Protein AF-A0A1F9H9X6-F1 (afdb_monomer)

Solvent-accessible surface area (backbone atoms only — not comparable to full-atom values): 8926 Å² total; per-residue (Å²): 98,31,48,27,51,44,72,83,64,96,48,70,69,69,56,62,50,85,82,72,64,73,87,59,52,49,70,49,76,45,74,60,77,51,67,69,60,32,52,53,49,27,55,42,52,50,51,57,61,53,69,75,56,80,91,76,89,78,46,77,46,74,37,62,56,67,62,60,66,56,46,62,76,42,37,70,61,38,61,76,50,72,35,42,34,90,86,77,74,39,71,41,96,55,41,71,60,52,53,53,43,50,55,51,40,70,76,61,62,52,46,78,43,78,42,84,67,89,65,58,83,93,74,49,50,57,70,52,51,50,51,54,51,47,50,54,51,30,53,53,52,39,52,56,68,71,75,104

Nearest PDB structures (foldseek):
  1rbs-assembly1_A  TM=8.000E-01  e=2.283E-05  Escherichia coli
  2z1h-assembly1_A  TM=8.437E-01  e=6.843E-05  Escherichia coli
  3h08-assembly2_B  TM=6.684E-01  e=8.122E-06  Chlorobaculum tepidum
  1jl1-assembly1_A  TM=6.706E-01  e=1.763E-05  Escherichia coli
  3aa5-assembly1_X  TM=6.750E-01  e=2.283E-05  Escherichia coli K-12

Foldseek 3Di:
DAKAKDADDPDVVLLQPDDHDPVRIDMDDDPDDDPLVRQLVHQLVVLVVVLPDPDDPAAAAEGQDPCVVVLVVCVVVCVVLVCADPPPRHHDPCSVSSVSVVVSCVSHVHHYHHDHADDDPVPDDSSNSVVVVRVVVSVVVVVVVVVD

pLDDT: mean 88.78, std 7.93, range [51.22, 97.62]

Structure (mmCIF, N/CA/C/O backbone):
data_AF-A0A1F9H9X6-F1
#
_entry.id   AF-A0A1F9H9X6-F1
#
loop_
_atom_site.group_PDB
_atom_site.id
_atom_site.type_symbol
_atom_site.label_atom_id
_atom_site.label_alt_id
_atom_site.label_comp_id
_atom_site.label_asym_id
_atom_site.label_entity_id
_atom_site.label_seq_id
_atom_site.pdbx_PDB_ins_code
_atom_site.Cartn_x
_atom_site.Cartn_y
_atom_site.Cartn_z
_atom_site.occupancy
_atom_site.B_iso_or_equiv
_atom_site.auth_seq_id
_atom_site.auth_comp_id
_atom_site.auth_asym_id
_atom_site.auth_atom_id
_atom_site.pdbx_PDB_model_num
ATOM 1 N N . MET A 1 1 ? 7.022 -18.461 2.388 1.00 85.38 1 MET A N 1
ATOM 2 C CA . MET A 1 1 ? 5.723 -17.826 2.624 1.00 85.38 1 MET A CA 1
ATOM 3 C C . MET A 1 1 ? 5.956 -16.524 3.358 1.00 85.38 1 MET A C 1
ATOM 5 O O . MET A 1 1 ? 6.626 -16.540 4.387 1.00 85.38 1 MET A O 1
ATOM 9 N N . GLY A 1 2 ? 5.466 -15.425 2.809 1.00 88.00 2 GLY A N 1
ATOM 10 C CA . GLY A 1 2 ? 5.323 -14.153 3.494 1.00 88.00 2 GLY A CA 1
ATOM 11 C C . GLY A 1 2 ? 3.882 -13.955 3.950 1.00 88.00 2 GLY A C 1
ATOM 12 O O . GLY A 1 2 ? 2.971 -14.677 3.529 1.00 88.00 2 GLY A O 1
ATOM 13 N N . VAL A 1 3 ? 3.699 -12.994 4.852 1.00 91.12 3 VAL A N 1
ATOM 14 C CA . VAL A 1 3 ? 2.394 -12.584 5.365 1.00 91.12 3 VAL A CA 1
ATOM 15 C C . VAL A 1 3 ? 2.336 -11.066 5.342 1.00 91.12 3 VAL A C 1
ATOM 17 O O . VAL A 1 3 ? 3.288 -10.416 5.767 1.00 91.12 3 VAL A O 1
ATOM 20 N N . SER A 1 4 ? 1.213 -10.531 4.880 1.00 92.12 4 SER A N 1
ATOM 21 C CA . SER A 1 4 ? 0.897 -9.103 4.937 1.00 92.12 4 SER A CA 1
ATOM 22 C C . SER A 1 4 ? -0.481 -8.920 5.547 1.00 92.12 4 SER A C 1
ATOM 24 O O . SER A 1 4 ? -1.289 -9.853 5.562 1.00 92.12 4 SER A O 1
ATOM 26 N N . GLY A 1 5 ? -0.757 -7.723 6.049 1.00 92.31 5 GLY A N 1
ATOM 27 C CA . GLY A 1 5 ? -2.067 -7.386 6.575 1.00 92.31 5 GLY A CA 1
ATOM 28 C C . GLY A 1 5 ? -2.395 -5.916 6.395 1.00 92.31 5 GLY A C 1
ATOM 29 O O . GLY A 1 5 ? -1.498 -5.086 6.270 1.00 92.31 5 GLY A O 1
ATOM 30 N N . PHE A 1 6 ? -3.687 -5.624 6.358 1.00 94.44 6 PHE A N 1
ATOM 31 C CA . PHE A 1 6 ? -4.231 -4.281 6.218 1.00 94.44 6 PHE A CA 1
ATOM 32 C C . PHE A 1 6 ? -5.577 -4.185 6.945 1.00 94.44 6 PHE A C 1
ATOM 34 O O . PHE A 1 6 ? -6.155 -5.195 7.354 1.00 94.44 6 PHE A O 1
ATOM 41 N N . ILE A 1 7 ? -6.062 -2.958 7.110 1.00 93.50 7 ILE A N 1
ATOM 42 C CA . ILE A 1 7 ? -7.391 -2.641 7.641 1.00 93.50 7 ILE A CA 1
ATOM 43 C C . ILE A 1 7 ? -8.013 -1.603 6.711 1.00 93.50 7 ILE A C 1
ATOM 45 O O . ILE A 1 7 ? -7.295 -0.772 6.154 1.00 93.50 7 ILE A O 1
ATOM 49 N N . ILE A 1 8 ? -9.334 -1.652 6.557 1.00 92.31 8 ILE A N 1
ATOM 50 C CA . ILE A 1 8 ? -10.111 -0.621 5.870 1.00 92.31 8 ILE A CA 1
ATOM 51 C C . ILE A 1 8 ? -10.996 0.065 6.903 1.00 92.31 8 ILE A C 1
ATOM 53 O O . ILE A 1 8 ? -11.728 -0.608 7.626 1.00 92.31 8 ILE A O 1
ATOM 57 N N . PHE A 1 9 ? -10.933 1.392 6.928 1.00 91.06 9 PHE A N 1
ATOM 58 C CA . PHE A 1 9 ? -11.864 2.248 7.656 1.00 91.06 9 PHE A CA 1
ATOM 59 C C . PHE A 1 9 ? -12.731 2.986 6.643 1.00 91.06 9 PHE A C 1
ATOM 61 O O . PHE A 1 9 ? -12.239 3.390 5.587 1.00 91.06 9 PHE A O 1
ATOM 68 N N . LYS A 1 10 ? -14.017 3.151 6.946 1.00 88.44 10 LYS A N 1
ATOM 69 C CA . LYS A 1 10 ? -14.960 3.878 6.084 1.00 88.44 10 LYS A CA 1
ATOM 70 C C . LYS A 1 10 ? -14.874 5.389 6.259 1.00 88.44 10 LYS A C 1
ATOM 72 O O . LYS A 1 10 ? -15.277 6.124 5.363 1.00 88.44 10 LYS A O 1
ATOM 77 N N . ASN A 1 11 ? -14.400 5.843 7.413 1.00 85.44 11 ASN A N 1
ATOM 78 C CA . ASN A 1 11 ? -14.258 7.248 7.767 1.00 85.44 11 ASN A CA 1
ATOM 79 C C . ASN A 1 11 ? -13.157 7.420 8.826 1.00 85.44 11 ASN A C 1
ATOM 81 O O . ASN A 1 11 ? -12.633 6.438 9.361 1.00 85.44 11 ASN A O 1
ATOM 85 N N . ASP A 1 12 ? -12.815 8.673 9.118 1.00 81.56 12 ASP A N 1
ATOM 86 C CA . ASP A 1 12 ? -11.759 9.010 10.075 1.00 81.56 12 ASP A CA 1
ATOM 87 C C . ASP A 1 12 ? -12.144 8.637 11.522 1.00 81.56 12 ASP A C 1
ATOM 89 O O . ASP A 1 12 ? -11.287 8.249 12.313 1.00 81.56 12 ASP A O 1
ATOM 93 N N . GLU A 1 13 ? -13.436 8.632 11.864 1.00 82.94 13 GLU A N 1
ATOM 94 C CA . GLU A 1 13 ? -13.909 8.240 13.201 1.00 82.94 13 GLU A CA 1
ATOM 95 C C . GLU A 1 13 ? -13.613 6.762 13.506 1.00 82.94 13 GLU A C 1
ATOM 97 O O . GLU A 1 13 ? -13.139 6.426 14.593 1.00 82.94 13 GLU A O 1
ATOM 102 N N . GLU A 1 14 ? -13.820 5.870 12.527 1.00 82.31 14 GLU A N 1
ATOM 103 C CA . GLU A 1 14 ? -13.470 4.446 12.626 1.00 82.31 14 GLU A CA 1
ATOM 104 C C . GLU A 1 14 ? -11.955 4.224 12.782 1.00 82.31 14 GLU A C 1
ATOM 106 O O . GLU A 1 14 ? -11.523 3.181 13.278 1.00 82.31 14 GLU A O 1
ATOM 111 N N . HIS A 1 15 ? -11.140 5.195 12.372 1.00 75.69 15 HIS A N 1
ATOM 112 C CA . HIS A 1 15 ? -9.691 5.143 12.495 1.00 75.69 15 HIS A CA 1
ATOM 113 C C . HIS A 1 15 ? -9.184 5.622 13.871 1.00 75.69 15 HIS A C 1
ATOM 115 O O . HIS A 1 15 ? -8.162 5.127 14.361 1.00 75.69 15 HIS A O 1
ATOM 121 N N . GLU A 1 16 ? -9.889 6.565 14.501 1.00 78.69 16 GLU A N 1
ATOM 122 C CA . GLU A 1 16 ? -9.513 7.201 15.775 1.00 78.69 16 GLU A CA 1
ATOM 123 C C . GLU A 1 16 ? -10.007 6.447 17.022 1.00 78.69 16 GLU A C 1
ATOM 125 O O . GLU A 1 16 ? -9.633 6.766 18.157 1.00 78.69 16 GLU A O 1
ATOM 130 N N . VAL A 1 17 ? -10.790 5.381 16.840 1.00 69.06 17 VAL A N 1
ATOM 131 C CA . VAL A 1 17 ? -11.224 4.501 17.931 1.00 69.06 17 VAL A CA 1
ATOM 132 C C . VAL A 1 17 ? -10.082 3.617 18.438 1.00 69.06 17 VAL A C 1
ATOM 134 O O . VAL A 1 17 ? -9.880 2.490 17.999 1.00 69.06 17 VAL A O 1
ATOM 137 N N . GLY A 1 18 ? -9.366 4.121 19.446 1.00 69.69 18 GLY A N 1
ATOM 138 C CA . GLY A 1 18 ? -8.601 3.345 20.429 1.00 69.69 18 GLY A CA 1
ATOM 139 C C . GLY A 1 18 ? -7.944 2.051 19.922 1.00 69.69 18 GLY A C 1
ATOM 140 O O . GLY A 1 18 ? -6.948 2.088 19.205 1.00 69.69 18 GLY A O 1
ATOM 141 N N . VAL A 1 19 ? -8.437 0.897 20.390 1.00 70.19 19 VAL A N 1
ATOM 142 C CA . VAL A 1 19 ? -7.945 -0.428 19.978 1.00 70.19 19 VAL A CA 1
ATOM 143 C C . VAL A 1 19 ? -8.909 -1.027 18.964 1.00 70.19 19 VAL A C 1
ATOM 145 O O . VAL A 1 19 ? -10.040 -1.366 19.303 1.00 70.19 19 VAL A O 1
ATOM 148 N N . ILE A 1 20 ? -8.429 -1.236 17.742 1.00 80.50 20 ILE A N 1
ATOM 149 C CA . ILE A 1 20 ? -9.238 -1.823 16.674 1.00 80.50 20 ILE A CA 1
ATOM 150 C C . ILE A 1 20 ? -9.429 -3.332 16.908 1.00 80.50 20 ILE A C 1
ATOM 152 O O . ILE A 1 20 ? -8.453 -4.044 17.198 1.00 80.50 20 ILE A O 1
ATOM 156 N N . PRO A 1 21 ? -10.652 -3.864 16.730 1.00 81.88 21 PRO A N 1
ATOM 157 C CA . PRO A 1 21 ? -10.902 -5.298 16.771 1.00 81.88 21 PRO A CA 1
ATOM 158 C C . PRO A 1 21 ? -10.039 -6.067 15.765 1.00 81.88 21 PRO A C 1
ATOM 160 O O . PRO A 1 21 ? -9.977 -5.734 14.583 1.00 81.88 21 PRO A O 1
ATOM 163 N N . SER A 1 22 ? -9.416 -7.162 16.207 1.00 82.50 22 SER A N 1
ATOM 164 C CA . SER A 1 22 ? -8.629 -8.035 15.321 1.00 82.50 22 SER A CA 1
ATOM 165 C C . SER A 1 22 ? -9.444 -8.651 14.177 1.00 82.50 22 SER A C 1
ATOM 167 O O . SER A 1 22 ? -8.852 -9.077 13.193 1.00 82.50 22 SER A O 1
ATOM 169 N N . SER A 1 23 ? -10.775 -8.687 14.287 1.00 84.25 23 SER A N 1
ATOM 170 C CA . SER A 1 23 ? -11.686 -9.147 13.232 1.00 84.25 23 SER A CA 1
ATOM 171 C C . SER A 1 23 ? -11.714 -8.238 12.001 1.00 84.25 23 SER A C 1
ATOM 173 O O . SER A 1 23 ? -12.094 -8.703 10.932 1.00 84.25 23 SER A O 1
ATOM 175 N N . LEU A 1 24 ? -11.301 -6.973 12.130 1.00 86.56 24 LEU A N 1
ATOM 176 C CA . LEU A 1 24 ? -11.201 -6.030 11.010 1.00 86.56 24 LEU A CA 1
ATOM 177 C C . LEU A 1 24 ? -9.855 -6.117 10.277 1.00 86.56 24 LEU A C 1
ATOM 179 O O . LEU A 1 24 ? -9.680 -5.491 9.234 1.00 86.56 24 LEU A O 1
ATOM 183 N N . ILE A 1 25 ? -8.893 -6.879 10.813 1.00 90.44 25 ILE A N 1
ATOM 184 C CA . ILE A 1 25 ? -7.578 -7.052 10.194 1.00 90.44 25 ILE A CA 1
ATOM 185 C C . ILE A 1 25 ? -7.659 -8.157 9.150 1.00 90.44 25 ILE A C 1
ATOM 187 O O . ILE A 1 25 ? -7.755 -9.345 9.465 1.00 90.44 25 ILE A O 1
ATOM 191 N N . CYS A 1 26 ? -7.543 -7.759 7.890 1.00 92.44 26 CYS A N 1
ATOM 192 C CA . CYS A 1 26 ? -7.377 -8.679 6.782 1.00 92.44 26 CYS A CA 1
ATOM 193 C C . CYS A 1 26 ? -5.908 -9.104 6.718 1.00 92.44 26 CYS A C 1
ATOM 195 O O . CYS A 1 26 ? -5.016 -8.260 6.662 1.00 92.44 26 CYS A O 1
ATOM 197 N N . THR A 1 27 ? -5.643 -10.412 6.713 1.00 92.38 27 THR A N 1
ATOM 198 C CA . THR A 1 27 ? -4.292 -10.956 6.500 1.00 92.38 27 THR A CA 1
ATOM 199 C C . THR A 1 27 ? -4.263 -11.830 5.261 1.00 92.38 27 THR A C 1
ATOM 201 O O . THR A 1 27 ? -5.234 -12.512 4.939 1.00 92.38 27 THR A O 1
ATOM 204 N N . MET A 1 28 ? -3.131 -11.820 4.567 1.00 91.50 28 MET A N 1
ATOM 205 C CA . MET A 1 28 ? -2.912 -12.633 3.380 1.00 91.50 28 MET A CA 1
ATOM 206 C C . MET A 1 28 ? -1.560 -13.333 3.445 1.00 91.50 28 MET A C 1
ATOM 208 O O . MET A 1 28 ? -0.591 -12.792 3.978 1.00 91.50 28 MET A O 1
ATOM 212 N N . LYS A 1 29 ? -1.501 -14.531 2.865 1.00 91.88 29 LYS A N 1
ATOM 213 C CA . LYS A 1 29 ? -0.291 -15.348 2.742 1.00 91.88 29 LYS A CA 1
ATOM 214 C C . LYS A 1 29 ? 0.099 -15.430 1.272 1.00 91.88 29 LYS A C 1
ATOM 216 O O . LYS A 1 29 ? -0.770 -15.531 0.413 1.00 91.88 29 LYS A O 1
ATOM 221 N N . PHE A 1 30 ? 1.392 -15.410 0.984 1.00 87.19 30 PHE A N 1
ATOM 222 C CA . PHE A 1 30 ? 1.912 -15.515 -0.382 1.00 87.19 30 PHE A CA 1
ATOM 223 C C . PHE A 1 30 ? 3.260 -16.247 -0.379 1.00 87.19 30 PHE A C 1
ATOM 225 O O . PHE A 1 30 ? 3.947 -16.267 0.646 1.00 87.19 30 PHE A O 1
ATOM 232 N N . PRO A 1 31 ? 3.653 -16.922 -1.470 1.00 83.81 31 PRO A N 1
ATOM 233 C CA . PRO A 1 31 ? 4.836 -17.784 -1.473 1.00 83.81 31 PRO A CA 1
ATOM 234 C C . PRO A 1 31 ? 6.150 -17.013 -1.269 1.00 83.81 31 PRO A C 1
ATOM 236 O O . PRO A 1 31 ? 7.074 -17.534 -0.628 1.00 83.81 31 PRO A O 1
ATOM 239 N N . GLU A 1 32 ? 6.225 -15.773 -1.755 1.00 80.25 32 GLU A N 1
ATOM 240 C CA . GLU A 1 32 ? 7.438 -14.958 -1.766 1.00 80.25 32 GLU A CA 1
ATOM 241 C C . GLU A 1 32 ? 7.936 -14.610 -0.353 1.00 80.25 32 GLU A C 1
ATOM 243 O O . GLU A 1 32 ? 7.161 -14.467 0.590 1.00 80.25 32 GLU A O 1
ATOM 24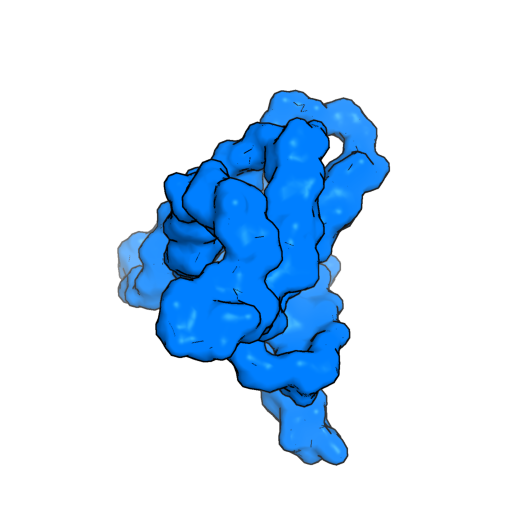8 N N . LYS A 1 33 ? 9.259 -14.489 -0.193 1.00 78.75 33 LYS A N 1
ATOM 249 C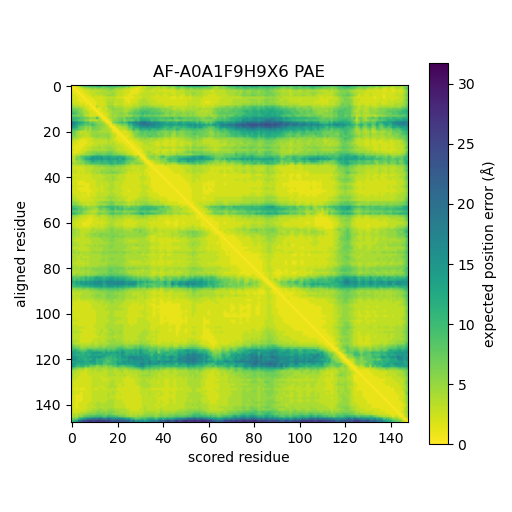 CA . LYS A 1 33 ? 9.917 -14.266 1.111 1.00 78.75 33 LYS A CA 1
ATOM 250 C C . LYS A 1 33 ? 10.522 -12.865 1.271 1.00 78.75 33 LYS A C 1
ATOM 252 O O . LYS A 1 33 ? 11.153 -12.596 2.286 1.00 78.75 33 LYS A O 1
ATOM 257 N N . THR A 1 34 ? 10.396 -11.989 0.273 1.00 81.31 34 THR A N 1
ATOM 258 C CA . THR A 1 34 ? 11.017 -10.657 0.310 1.00 81.31 34 THR A CA 1
ATOM 259 C C . THR A 1 34 ? 10.093 -9.638 0.977 1.00 81.31 34 THR A C 1
ATOM 261 O O . THR A 1 34 ? 8.916 -9.543 0.626 1.00 81.31 34 THR A O 1
ATOM 264 N N . ASN A 1 35 ? 10.637 -8.838 1.902 1.00 81.31 35 ASN A N 1
ATOM 265 C CA . ASN A 1 35 ? 9.868 -7.815 2.625 1.00 81.31 35 ASN A CA 1
ATOM 266 C C . ASN A 1 35 ? 9.210 -6.804 1.673 1.00 81.31 35 ASN A C 1
ATOM 268 O O . ASN A 1 35 ? 8.032 -6.511 1.812 1.00 81.31 35 ASN A O 1
ATOM 272 N N . ILE A 1 36 ? 9.916 -6.368 0.625 1.00 88.44 36 ILE A N 1
ATOM 273 C CA . ILE A 1 36 ? 9.372 -5.392 -0.334 1.00 88.44 36 ILE A CA 1
ATOM 274 C C . ILE A 1 36 ? 8.135 -5.936 -1.068 1.00 88.44 36 ILE A C 1
ATOM 276 O O . ILE A 1 36 ? 7.157 -5.217 -1.251 1.00 88.44 36 ILE A O 1
ATOM 280 N N . ARG A 1 37 ? 8.142 -7.209 -1.495 1.00 90.94 37 ARG A N 1
ATOM 281 C CA . ARG A 1 37 ? 6.961 -7.795 -2.151 1.00 90.94 37 ARG A CA 1
ATOM 282 C C . ARG A 1 37 ? 5.813 -7.966 -1.164 1.00 90.94 37 ARG A C 1
ATOM 284 O O . ARG A 1 37 ? 4.672 -7.755 -1.558 1.00 90.94 37 ARG A O 1
ATOM 291 N N . ALA A 1 38 ? 6.105 -8.301 0.094 1.00 88.12 38 ALA A N 1
ATOM 292 C CA . ALA A 1 38 ? 5.103 -8.341 1.155 1.00 88.12 38 ALA A CA 1
ATOM 293 C C . ALA A 1 38 ? 4.407 -6.984 1.318 1.00 88.12 38 ALA A C 1
ATOM 295 O O . ALA A 1 38 ? 3.179 -6.902 1.274 1.00 88.12 38 ALA A O 1
ATOM 296 N N . GLU A 1 39 ? 5.191 -5.918 1.432 1.00 88.38 39 GLU A N 1
ATOM 297 C CA . GLU A 1 39 ? 4.693 -4.552 1.585 1.00 88.38 39 GLU A CA 1
ATOM 298 C C . GLU A 1 39 ? 3.841 -4.124 0.377 1.00 88.38 39 GLU A C 1
ATOM 300 O O . GLU A 1 39 ? 2.698 -3.697 0.544 1.00 88.38 39 GLU A O 1
ATOM 305 N N . LEU A 1 40 ? 4.335 -4.345 -0.849 1.00 93.19 40 LEU A N 1
ATOM 306 C CA . LEU A 1 40 ? 3.594 -4.053 -2.083 1.00 93.19 40 LEU A CA 1
ATOM 307 C C . LEU A 1 40 ? 2.282 -4.838 -2.173 1.00 93.19 40 LEU A C 1
ATOM 309 O O . LEU A 1 40 ? 1.257 -4.273 -2.538 1.00 93.19 40 LEU A O 1
ATOM 313 N N . ARG A 1 41 ? 2.290 -6.132 -1.832 1.00 92.88 41 ARG A N 1
ATOM 314 C CA . ARG A 1 41 ? 1.083 -6.974 -1.829 1.00 92.88 41 ARG A CA 1
ATOM 315 C C . ARG A 1 41 ? 0.045 -6.475 -0.832 1.00 92.88 41 ARG A C 1
ATOM 317 O O . ARG A 1 41 ? -1.132 -6.473 -1.171 1.00 92.88 41 ARG A O 1
ATOM 324 N N . GLY A 1 42 ? 0.475 -6.044 0.355 1.00 92.75 42 GLY A N 1
ATOM 325 C CA . GLY A 1 42 ? -0.417 -5.477 1.367 1.00 92.75 42 GLY A CA 1
ATOM 326 C C . GLY A 1 42 ? -1.141 -4.234 0.849 1.00 92.75 42 GLY A C 1
ATOM 327 O O . GLY A 1 42 ? -2.367 -4.174 0.909 1.00 92.75 42 GLY A O 1
ATOM 328 N N . ALA A 1 43 ? -0.395 -3.294 0.262 1.00 94.81 43 ALA A N 1
ATOM 329 C CA . ALA A 1 43 ? -0.962 -2.090 -0.345 1.00 94.81 43 ALA A CA 1
ATOM 330 C C . ALA A 1 43 ? -1.887 -2.410 -1.533 1.00 94.81 43 ALA A C 1
ATOM 332 O O . ALA A 1 43 ? -2.998 -1.892 -1.610 1.00 94.81 43 ALA A O 1
ATOM 333 N N . ILE A 1 44 ? -1.453 -3.293 -2.438 1.00 95.88 44 ILE A N 1
ATOM 334 C CA . ILE A 1 44 ? -2.236 -3.709 -3.609 1.00 95.88 44 ILE A CA 1
ATOM 335 C C . ILE A 1 44 ? -3.552 -4.351 -3.176 1.00 95.88 44 ILE A C 1
ATOM 337 O O . ILE A 1 44 ? -4.596 -3.940 -3.664 1.00 95.88 44 ILE A O 1
ATOM 341 N N . LEU A 1 45 ? -3.533 -5.312 -2.246 1.00 95.25 45 LEU A N 1
ATOM 342 C CA . LEU A 1 45 ? -4.759 -5.993 -1.831 1.00 95.25 45 LEU A CA 1
ATOM 343 C C . LEU A 1 45 ? -5.724 -5.040 -1.114 1.00 95.25 45 LEU A C 1
ATOM 345 O O . LEU A 1 45 ? -6.935 -5.140 -1.314 1.00 95.25 45 LEU A O 1
ATOM 349 N N . ALA A 1 46 ? -5.206 -4.101 -0.316 1.00 95.38 46 ALA A N 1
ATOM 350 C CA . ALA A 1 46 ? -6.029 -3.061 0.290 1.00 95.38 46 ALA A CA 1
ATOM 351 C C . ALA A 1 46 ? -6.742 -2.228 -0.788 1.00 95.38 46 ALA A C 1
ATOM 353 O O . ALA A 1 46 ? -7.960 -2.073 -0.738 1.00 95.38 46 ALA A O 1
ATOM 354 N N . LEU A 1 47 ? -6.008 -1.771 -1.808 1.00 96.50 47 LEU A N 1
ATOM 355 C CA . LEU A 1 47 ? -6.571 -1.014 -2.928 1.00 96.50 47 LEU A CA 1
ATOM 356 C C . LEU A 1 47 ? -7.560 -1.843 -3.760 1.00 96.50 47 LEU A C 1
ATOM 358 O O . LEU A 1 47 ? -8.623 -1.338 -4.098 1.00 96.50 47 LEU A O 1
ATOM 362 N N . GLU A 1 48 ? -7.275 -3.116 -4.040 1.00 96.06 48 GLU A N 1
ATOM 363 C CA . GLU A 1 48 ? -8.210 -4.018 -4.733 1.00 96.06 48 GLU A CA 1
ATOM 364 C C . GLU A 1 48 ? -9.514 -4.204 -3.951 1.00 96.06 48 GLU A C 1
ATOM 366 O O . GLU A 1 48 ? -10.598 -4.216 -4.532 1.00 96.06 48 GLU A O 1
ATOM 371 N N . THR A 1 49 ? -9.418 -4.313 -2.625 1.00 94.56 49 THR A N 1
ATOM 372 C CA . THR A 1 49 ? -10.586 -4.457 -1.749 1.00 94.56 49 THR A CA 1
ATOM 373 C C . THR A 1 49 ? -11.417 -3.176 -1.724 1.00 94.56 49 THR A C 1
ATOM 375 O O . THR A 1 49 ? -12.643 -3.233 -1.713 1.00 94.56 49 THR A O 1
ATOM 378 N N . VAL A 1 50 ? -10.767 -2.012 -1.752 1.00 93.56 50 VAL A N 1
ATOM 379 C CA . VAL A 1 50 ? -11.447 -0.714 -1.833 1.00 93.56 50 VAL A CA 1
ATOM 380 C C . VAL A 1 50 ? -12.056 -0.495 -3.225 1.00 93.56 50 VAL A C 1
ATOM 382 O O . VAL A 1 50 ? -13.158 0.033 -3.319 1.00 93.56 50 VAL A O 1
ATOM 385 N N . ALA A 1 51 ? -11.417 -0.970 -4.298 1.00 93.62 51 ALA A N 1
ATOM 386 C CA . ALA A 1 51 ? -11.874 -0.786 -5.679 1.00 93.62 51 ALA A CA 1
ATOM 387 C C . ALA A 1 51 ? -13.253 -1.392 -5.985 1.00 93.62 51 ALA A C 1
ATOM 389 O O . ALA A 1 51 ? -13.913 -0.958 -6.928 1.00 93.62 51 ALA A O 1
ATOM 390 N N . VAL A 1 52 ? -13.690 -2.393 -5.213 1.00 93.38 52 VAL A N 1
ATOM 391 C CA . VAL A 1 52 ? -15.013 -3.022 -5.373 1.00 93.38 52 VAL A CA 1
ATOM 392 C C . VAL A 1 52 ? -16.111 -2.350 -4.542 1.00 93.38 52 VAL A C 1
ATOM 394 O O . VAL A 1 52 ? -17.289 -2.678 -4.701 1.00 93.38 52 VAL A O 1
ATOM 397 N N . LEU A 1 53 ? -15.755 -1.423 -3.648 1.00 90.50 53 LEU A N 1
ATOM 398 C CA . LEU A 1 53 ? -16.728 -0.680 -2.853 1.00 90.50 53 LEU A CA 1
ATOM 399 C C . LEU A 1 53 ? -17.362 0.432 -3.701 1.00 90.50 53 LEU A C 1
ATOM 401 O O . LEU A 1 53 ? -16.734 1.022 -4.577 1.00 90.50 53 LEU A O 1
ATOM 405 N N . LYS A 1 54 ? -18.634 0.731 -3.429 1.00 85.50 54 LYS A N 1
ATOM 406 C CA . LYS A 1 54 ? -19.377 1.810 -4.098 1.00 85.50 54 LYS A CA 1
ATOM 407 C C . LYS A 1 54 ? -19.377 3.074 -3.240 1.00 85.50 54 LYS A C 1
ATOM 409 O O . LYS A 1 54 ? -19.281 2.985 -2.020 1.00 85.50 54 LYS A O 1
ATOM 414 N N . ASN A 1 55 ? -19.574 4.228 -3.881 1.00 85.62 55 ASN A N 1
ATOM 415 C CA . ASN A 1 55 ? -19.739 5.538 -3.233 1.00 85.62 55 ASN A CA 1
ATOM 416 C C . ASN A 1 55 ? -18.529 6.002 -2.405 1.00 85.62 55 ASN A C 1
ATOM 418 O O . ASN A 1 55 ? -18.689 6.617 -1.353 1.00 85.62 55 ASN A O 1
ATOM 422 N N . ILE A 1 56 ? -17.316 5.719 -2.880 1.00 87.62 56 ILE A N 1
ATOM 423 C CA . ILE A 1 56 ? -16.096 6.241 -2.266 1.00 87.62 56 ILE A CA 1
ATOM 424 C C . ILE A 1 56 ? -15.814 7.634 -2.826 1.00 87.62 56 ILE A C 1
ATOM 426 O O . ILE A 1 56 ? -15.660 7.792 -4.035 1.00 87.62 56 ILE A O 1
ATOM 430 N N . SER A 1 57 ? -15.738 8.636 -1.952 1.00 88.31 57 SER A N 1
ATOM 431 C CA . SER A 1 57 ? -15.389 10.012 -2.329 1.00 88.31 57 SER A CA 1
ATOM 432 C C . SER A 1 57 ? -13.884 10.276 -2.288 1.00 88.31 57 SER A C 1
ATOM 434 O O . SER A 1 57 ? -13.372 11.038 -3.103 1.00 88.31 57 SER A O 1
ATOM 436 N N . LYS A 1 58 ? -13.174 9.659 -1.337 1.00 93.12 58 LYS A N 1
ATOM 437 C CA . LYS A 1 58 ? -11.740 9.847 -1.114 1.00 93.12 58 LYS A CA 1
ATOM 438 C C . LYS A 1 58 ? -11.115 8.575 -0.549 1.00 93.12 58 LYS A C 1
ATOM 440 O O . LYS A 1 58 ? -11.732 7.890 0.263 1.00 93.12 58 LYS A O 1
ATOM 445 N N . ILE A 1 59 ? -9.881 8.283 -0.958 1.00 95.38 59 ILE A N 1
ATOM 446 C CA . ILE A 1 59 ? -9.092 7.156 -0.450 1.00 95.38 59 ILE A CA 1
ATOM 447 C C . ILE A 1 59 ? -7.773 7.698 0.093 1.00 95.38 59 ILE A C 1
ATOM 449 O O . ILE A 1 59 ? -7.006 8.304 -0.650 1.00 95.38 59 ILE A O 1
ATOM 453 N N . ASN A 1 60 ? -7.495 7.428 1.368 1.00 94.50 60 ASN A N 1
ATOM 454 C CA . ASN A 1 60 ? -6.197 7.682 1.990 1.00 94.50 60 ASN A CA 1
ATOM 455 C C . ASN A 1 60 ? -5.499 6.336 2.219 1.00 94.50 60 ASN A C 1
ATOM 457 O O . ASN A 1 60 ? -5.986 5.502 2.986 1.00 94.50 60 ASN A O 1
ATOM 461 N N . LEU A 1 61 ? -4.363 6.106 1.561 1.00 94.94 61 LEU A N 1
ATOM 462 C CA . LEU A 1 61 ? -3.541 4.920 1.782 1.00 94.94 61 LEU A CA 1
ATOM 463 C C . LEU A 1 61 ? -2.411 5.255 2.754 1.00 94.94 61 LEU A C 1
ATOM 465 O O . LEU A 1 61 ? -1.398 5.845 2.377 1.00 94.94 61 LEU A O 1
ATOM 469 N N . TYR A 1 62 ? -2.569 4.820 4.000 1.00 93.31 62 TYR A N 1
ATOM 470 C CA . TYR A 1 62 ? -1.506 4.887 4.996 1.00 93.31 62 TYR A CA 1
ATOM 471 C C . TYR A 1 62 ? -0.558 3.701 4.836 1.00 93.31 62 TYR A C 1
ATOM 473 O O . TYR A 1 62 ? -0.992 2.551 4.764 1.00 93.31 62 TYR A O 1
ATOM 481 N N . THR A 1 63 ? 0.748 3.961 4.830 1.00 91.44 63 THR A N 1
ATOM 482 C CA . THR A 1 63 ? 1.764 2.901 4.782 1.00 91.44 63 THR A CA 1
ATOM 483 C C . THR A 1 63 ? 3.055 3.328 5.476 1.00 91.44 63 THR A C 1
ATOM 485 O O . THR A 1 63 ? 3.468 4.482 5.372 1.00 91.44 63 THR A O 1
ATOM 488 N N . ASP A 1 64 ? 3.709 2.402 6.174 1.00 87.88 64 ASP A N 1
ATOM 489 C CA . ASP A 1 64 ? 5.075 2.568 6.682 1.00 87.88 64 ASP A CA 1
ATOM 490 C C . ASP A 1 64 ? 6.148 2.139 5.666 1.00 87.88 64 ASP A C 1
ATOM 492 O O . ASP A 1 64 ? 7.342 2.376 5.864 1.00 87.88 64 ASP A O 1
ATOM 496 N N . CYS A 1 65 ? 5.720 1.579 4.531 1.00 87.81 65 CYS A N 1
ATOM 497 C CA . CYS A 1 65 ? 6.578 1.207 3.422 1.00 87.81 65 CYS A CA 1
ATOM 498 C C . CYS A 1 65 ? 7.025 2.447 2.640 1.00 87.81 65 CYS A C 1
ATOM 500 O O . CYS A 1 65 ? 6.265 3.038 1.871 1.00 87.81 65 CYS A O 1
ATOM 502 N N . GLU A 1 66 ? 8.302 2.801 2.767 1.00 87.38 66 GLU A N 1
ATOM 503 C CA . GLU A 1 66 ? 8.912 3.890 1.995 1.00 87.38 66 GLU A CA 1
ATOM 504 C C . GLU A 1 66 ? 8.978 3.580 0.484 1.00 87.38 66 GLU A C 1
ATOM 506 O O . GLU A 1 66 ? 9.102 4.481 -0.347 1.00 87.38 66 GLU A O 1
ATOM 511 N N . VAL A 1 67 ? 8.872 2.304 0.087 1.00 89.88 67 VAL A N 1
ATOM 512 C CA . VAL A 1 67 ? 8.922 1.913 -1.330 1.00 89.88 67 VAL A CA 1
ATOM 513 C C . VAL A 1 67 ? 7.738 2.488 -2.101 1.00 89.88 67 VAL A C 1
ATOM 515 O O . VAL A 1 67 ? 7.936 2.917 -3.232 1.00 89.88 67 VAL A O 1
ATOM 518 N N . ILE A 1 68 ? 6.538 2.543 -1.516 1.00 91.31 68 ILE A N 1
ATOM 519 C CA . ILE A 1 68 ? 5.323 3.026 -2.193 1.00 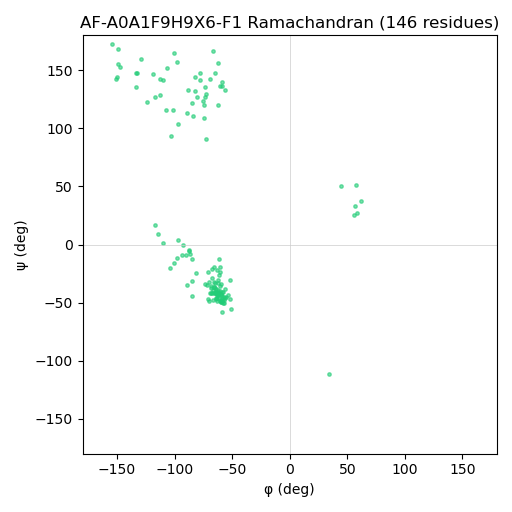91.31 68 ILE A CA 1
ATOM 520 C C . ILE A 1 68 ? 5.460 4.479 -2.686 1.00 91.31 68 ILE A C 1
ATOM 522 O O . ILE A 1 68 ? 5.359 4.692 -3.898 1.00 91.31 68 ILE A O 1
ATOM 526 N N . PRO A 1 69 ? 5.735 5.485 -1.827 1.00 91.88 69 PRO A N 1
ATOM 527 C CA . PRO A 1 69 ? 5.885 6.863 -2.293 1.00 91.88 69 PRO A CA 1
ATOM 528 C C . PRO A 1 69 ? 7.065 7.017 -3.267 1.00 91.88 69 PRO A C 1
ATOM 530 O O . PRO A 1 69 ? 6.939 7.689 -4.292 1.00 91.88 69 PRO A O 1
ATOM 533 N N . ASN A 1 70 ? 8.188 6.338 -3.011 1.00 91.88 70 ASN A N 1
ATOM 534 C CA . ASN A 1 70 ? 9.364 6.377 -3.885 1.00 91.88 70 ASN A CA 1
ATOM 535 C C . ASN A 1 70 ? 9.095 5.765 -5.271 1.00 91.88 70 ASN A C 1
ATOM 537 O O . ASN A 1 70 ? 9.667 6.192 -6.279 1.00 91.88 70 ASN A O 1
ATOM 541 N N . LEU A 1 71 ? 8.231 4.754 -5.341 1.00 93.50 71 LEU A N 1
ATOM 542 C CA . LEU A 1 71 ? 7.867 4.081 -6.579 1.00 93.50 71 LEU A CA 1
ATOM 543 C C . LEU A 1 71 ? 7.039 4.995 -7.487 1.00 93.50 71 LEU A C 1
ATOM 545 O O . LEU A 1 71 ? 7.319 5.061 -8.684 1.00 93.50 71 LEU A O 1
ATOM 549 N N . LEU A 1 72 ? 6.092 5.747 -6.917 1.00 93.38 72 LEU A N 1
ATOM 550 C CA . LEU A 1 72 ? 5.292 6.729 -7.656 1.00 93.38 72 LEU A CA 1
ATOM 551 C C . LEU A 1 72 ? 6.163 7.847 -8.239 1.00 93.38 72 LEU A C 1
ATOM 553 O O . LEU A 1 72 ? 6.045 8.158 -9.422 1.00 93.38 72 LEU A O 1
ATOM 557 N N . GLN A 1 73 ? 7.119 8.375 -7.467 1.00 93.88 73 GLN A N 1
ATOM 558 C CA . GLN A 1 73 ? 8.067 9.388 -7.959 1.00 93.88 73 GLN A CA 1
ATOM 559 C C . GLN A 1 73 ? 8.898 8.888 -9.151 1.00 93.88 73 GLN A C 1
ATOM 561 O O . GLN A 1 73 ? 9.250 9.643 -10.057 1.00 93.88 73 GLN A O 1
ATOM 566 N N . ARG A 1 74 ? 9.220 7.592 -9.169 1.00 94.69 74 ARG A N 1
ATOM 567 C CA . ARG A 1 74 ? 10.047 6.965 -10.208 1.00 94.69 74 ARG A CA 1
ATOM 568 C C . ARG A 1 74 ? 9.244 6.368 -11.360 1.00 94.69 74 ARG A C 1
ATOM 570 O O . ARG A 1 74 ? 9.861 5.839 -12.289 1.00 94.69 74 ARG A O 1
ATOM 577 N N . ARG A 1 75 ? 7.912 6.455 -11.328 1.00 96.12 75 ARG A N 1
ATOM 578 C CA . ARG A 1 75 ? 7.004 5.820 -12.291 1.00 96.12 75 ARG A CA 1
ATOM 579 C C . ARG A 1 75 ? 7.374 6.115 -13.739 1.00 96.12 75 ARG A C 1
ATOM 581 O O . ARG A 1 75 ? 7.673 5.185 -14.481 1.00 96.12 75 ARG A O 1
ATOM 588 N N . LYS A 1 76 ? 7.478 7.400 -14.101 1.00 96.38 76 LYS A N 1
ATOM 589 C CA . LYS A 1 76 ? 7.791 7.837 -15.474 1.00 96.38 76 LYS A CA 1
ATOM 590 C C . LYS A 1 76 ? 9.065 7.181 -16.014 1.00 96.38 76 LYS A C 1
ATOM 592 O O . LYS A 1 76 ? 9.108 6.717 -17.149 1.00 96.38 76 LYS A O 1
ATOM 597 N N . LYS A 1 77 ? 10.108 7.107 -15.181 1.00 95.38 77 LYS A N 1
ATOM 598 C CA . LYS A 1 77 ? 11.368 6.450 -15.543 1.00 95.38 77 LYS A CA 1
ATOM 599 C C . LYS A 1 77 ? 11.169 4.946 -15.724 1.00 95.38 77 LYS A C 1
ATOM 601 O O . LYS A 1 77 ? 11.622 4.399 -16.722 1.00 95.38 77 LYS A O 1
ATOM 606 N N . LEU A 1 78 ? 10.498 4.284 -14.784 1.00 95.94 78 LEU A N 1
ATOM 607 C CA . LEU A 1 78 ? 10.259 2.841 -14.846 1.00 95.94 78 LEU A CA 1
ATOM 608 C C . LEU A 1 78 ? 9.494 2.450 -16.113 1.00 95.94 78 LEU A C 1
ATOM 610 O O . LEU A 1 78 ? 9.969 1.583 -16.844 1.00 95.94 78 LEU A O 1
ATOM 614 N N . GLU A 1 79 ? 8.404 3.151 -16.416 1.00 96.31 79 GLU A N 1
ATOM 615 C CA . GLU A 1 79 ? 7.604 2.943 -17.626 1.00 96.31 79 GLU A CA 1
ATOM 616 C C . GLU A 1 79 ? 8.428 3.191 -18.898 1.00 96.31 79 GLU A C 1
ATOM 618 O O . GLU A 1 79 ? 8.455 2.332 -19.774 1.00 96.31 79 GLU A O 1
ATOM 623 N N . SER A 1 80 ? 9.207 4.283 -18.962 1.00 95.62 80 SER A N 1
ATOM 624 C CA . SER A 1 80 ? 10.067 4.575 -20.128 1.00 95.62 80 SER A CA 1
ATOM 625 C C . SER A 1 80 ? 11.137 3.509 -20.396 1.00 95.62 80 SER A C 1
ATOM 627 O O . SER A 1 80 ? 11.587 3.343 -21.524 1.00 95.62 80 SER A O 1
ATOM 629 N N . THR A 1 81 ? 11.550 2.781 -19.356 1.00 95.00 81 THR A N 1
ATOM 630 C CA . THR A 1 81 ? 12.556 1.713 -19.449 1.00 95.00 81 THR A CA 1
ATOM 631 C C . THR A 1 81 ? 11.946 0.320 -19.575 1.00 95.00 81 THR A C 1
ATOM 633 O O . THR A 1 81 ? 12.685 -0.660 -19.510 1.00 95.00 81 THR A O 1
ATOM 636 N N . GLY A 1 82 ? 10.617 0.198 -19.669 1.00 95.00 82 GLY A N 1
ATOM 637 C CA . GLY A 1 82 ? 9.941 -1.101 -19.641 1.00 95.00 82 GLY A CA 1
ATOM 638 C C . GLY A 1 82 ? 10.264 -1.912 -18.381 1.00 95.00 82 GLY A C 1
ATOM 639 O O . GLY A 1 82 ? 10.362 -3.133 -18.437 1.00 95.00 82 GLY A O 1
ATOM 640 N N . PHE A 1 83 ? 10.482 -1.238 -17.246 1.00 95.81 83 PHE A N 1
ATOM 641 C CA . PHE A 1 83 ? 10.865 -1.847 -15.968 1.00 95.81 83 PHE A CA 1
ATOM 642 C C . PHE A 1 83 ? 12.175 -2.654 -16.011 1.00 95.81 83 PHE A C 1
ATOM 644 O O . PHE A 1 83 ? 12.358 -3.571 -15.210 1.00 95.81 83 PHE A O 1
ATOM 651 N N . MET A 1 84 ? 13.107 -2.322 -16.907 1.00 94.12 84 MET A N 1
ATOM 652 C CA . MET A 1 84 ? 14.415 -2.977 -16.973 1.00 94.12 84 MET A CA 1
ATOM 653 C C . MET A 1 84 ? 15.413 -2.402 -15.959 1.00 94.12 84 MET A C 1
ATOM 655 O O . MET A 1 84 ? 15.477 -1.201 -15.688 1.00 94.12 84 MET A O 1
ATOM 659 N N . SER A 1 85 ? 16.253 -3.272 -15.406 1.00 91.31 85 SER A N 1
ATOM 660 C CA . SER A 1 85 ? 17.386 -2.889 -14.572 1.00 91.31 85 SER A CA 1
ATOM 661 C C . SER A 1 85 ? 18.506 -2.302 -15.433 1.00 91.31 85 SER A C 1
ATOM 663 O O . SER A 1 85 ? 18.992 -2.930 -16.371 1.00 91.31 85 SER A O 1
ATOM 665 N N . GLY A 1 86 ? 18.977 -1.102 -15.082 1.00 84.00 86 GLY A N 1
ATOM 666 C CA . GLY A 1 86 ? 20.017 -0.422 -15.866 1.00 84.00 86 GLY A CA 1
ATOM 667 C C . GLY A 1 86 ? 21.349 -1.181 -15.933 1.00 84.00 86 GLY A C 1
ATOM 668 O O . GLY A 1 86 ? 22.052 -1.093 -16.932 1.00 84.00 86 GLY A O 1
ATOM 669 N N . ARG A 1 87 ? 21.690 -1.954 -14.889 1.00 84.81 87 ARG A N 1
ATOM 670 C CA . ARG A 1 87 ? 22.965 -2.688 -14.807 1.00 84.81 87 ARG A CA 1
ATOM 671 C C . ARG A 1 87 ? 22.930 -4.044 -15.508 1.00 84.81 87 ARG A C 1
ATOM 673 O O . ARG A 1 87 ? 23.898 -4.392 -16.170 1.00 84.81 87 ARG A O 1
ATOM 680 N N . LYS A 1 88 ? 21.861 -4.823 -15.317 1.00 86.00 88 LYS A N 1
ATOM 681 C CA . LYS A 1 88 ? 21.778 -6.202 -15.827 1.00 86.00 88 LYS A CA 1
ATOM 682 C C . LYS A 1 88 ? 21.006 -6.313 -17.139 1.00 86.00 88 LYS A C 1
ATOM 684 O O . LYS A 1 88 ? 21.057 -7.361 -17.761 1.00 86.00 88 LYS A O 1
ATOM 689 N N . LYS A 1 89 ? 20.308 -5.249 -17.561 1.00 88.38 89 LYS A N 1
ATOM 690 C CA . LYS A 1 89 ? 19.393 -5.254 -18.717 1.00 88.38 89 LYS A CA 1
ATOM 691 C C . LYS A 1 89 ? 18.298 -6.331 -18.619 1.00 88.38 89 LYS A C 1
ATOM 693 O O . LYS A 1 89 ? 17.751 -6.764 -19.621 1.00 88.38 89 LYS A O 1
ATOM 698 N N . GLU A 1 90 ? 17.964 -6.732 -17.394 1.00 93.75 90 GLU A N 1
ATOM 699 C CA . GLU A 1 90 ? 16.905 -7.695 -17.068 1.00 93.75 90 GLU A CA 1
ATOM 700 C C . GLU A 1 90 ? 15.696 -6.974 -16.471 1.00 93.75 90 GLU A C 1
ATOM 702 O O . GLU A 1 90 ? 15.870 -5.951 -15.800 1.00 93.75 90 GLU A O 1
ATOM 707 N N . ILE A 1 91 ? 14.493 -7.528 -16.640 1.00 94.50 91 ILE A N 1
ATOM 708 C CA . ILE A 1 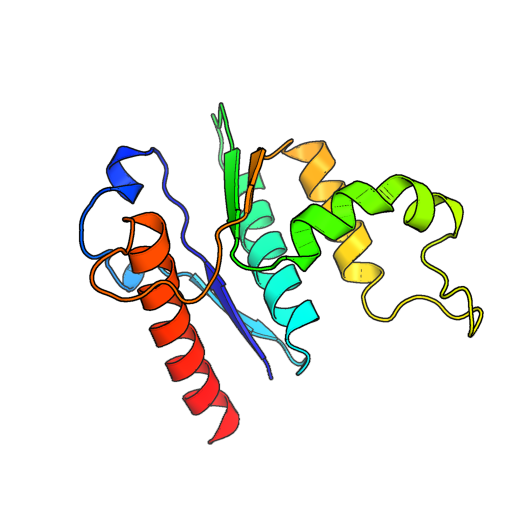91 ? 13.268 -7.025 -16.000 1.00 94.50 91 ILE A CA 1
ATOM 709 C C . ILE A 1 91 ? 13.428 -7.047 -14.472 1.00 94.50 91 ILE A C 1
ATOM 711 O O . ILE A 1 91 ? 13.937 -8.005 -13.889 1.00 94.50 91 ILE A O 1
ATOM 715 N N . LEU A 1 92 ? 12.994 -5.976 -13.804 1.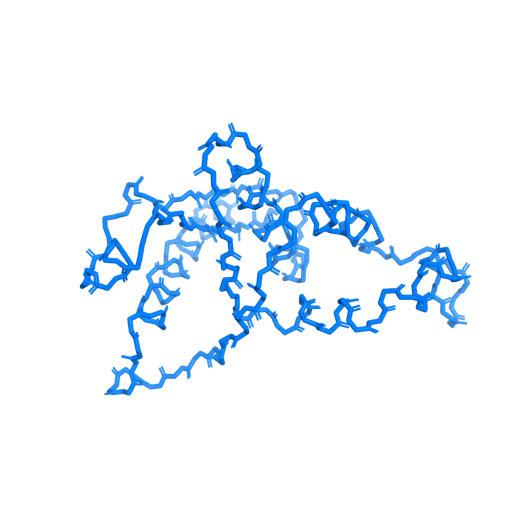00 93.38 92 LEU A N 1
ATOM 716 C CA . LEU A 1 92 ? 13.004 -5.888 -12.346 1.00 93.38 92 LEU A CA 1
ATOM 717 C C . LEU A 1 92 ? 12.130 -6.989 -11.729 1.00 93.38 92 LEU A C 1
ATOM 719 O O . LEU A 1 92 ? 10.982 -7.180 -12.117 1.00 93.38 92 LEU A O 1
ATOM 723 N N . SER A 1 93 ? 12.624 -7.633 -10.671 1.00 91.38 93 SER A N 1
ATOM 724 C CA . SER A 1 93 ? 11.931 -8.731 -9.974 1.00 91.38 93 SER A CA 1
ATOM 725 C C . SER A 1 93 ? 10.583 -8.360 -9.335 1.00 91.38 93 SER A C 1
ATOM 727 O O . SER A 1 93 ? 9.843 -9.238 -8.901 1.00 91.38 93 SER A O 1
ATOM 729 N N . ASN A 1 94 ? 10.283 -7.065 -9.232 1.00 93.31 94 ASN A N 1
ATOM 730 C CA . ASN A 1 94 ? 9.031 -6.536 -8.688 1.00 93.31 94 ASN A CA 1
ATOM 731 C C . ASN A 1 94 ? 8.194 -5.804 -9.752 1.00 93.31 94 ASN A C 1
ATOM 733 O O . ASN A 1 94 ? 7.233 -5.125 -9.396 1.00 93.31 94 ASN A O 1
ATOM 737 N N . ALA A 1 95 ? 8.574 -5.884 -11.035 1.00 95.06 95 ALA A N 1
ATOM 738 C CA . ALA A 1 95 ? 7.910 -5.164 -12.121 1.00 95.06 95 ALA A CA 1
ATOM 739 C C . ALA A 1 95 ? 6.408 -5.475 -12.198 1.00 95.06 95 ALA A C 1
ATOM 741 O O . ALA A 1 95 ? 5.612 -4.564 -12.399 1.00 95.06 95 ALA A O 1
ATOM 742 N N . ASP A 1 96 ? 6.027 -6.731 -11.955 1.00 95.38 96 ASP A N 1
ATOM 743 C CA . ASP A 1 96 ? 4.639 -7.195 -11.886 1.00 95.38 96 ASP A CA 1
ATOM 744 C C . ASP A 1 96 ? 3.818 -6.424 -10.839 1.00 95.38 96 ASP A C 1
ATOM 746 O O . ASP A 1 96 ? 2.730 -5.924 -11.130 1.00 95.38 96 ASP A O 1
ATOM 750 N N . LEU A 1 97 ? 4.355 -6.269 -9.625 1.00 95.56 97 LEU A N 1
ATOM 751 C CA . LEU A 1 97 ? 3.679 -5.547 -8.547 1.00 95.56 97 LEU A CA 1
ATOM 752 C C . LEU A 1 97 ? 3.685 -4.039 -8.782 1.00 95.56 97 LEU A C 1
ATOM 754 O O . LEU A 1 97 ? 2.716 -3.370 -8.439 1.00 95.56 97 LEU A O 1
ATOM 758 N N . TYR A 1 98 ? 4.747 -3.501 -9.384 1.00 96.44 98 TYR A N 1
ATOM 759 C CA . TYR A 1 98 ? 4.814 -2.080 -9.719 1.00 96.44 98 TYR A CA 1
ATOM 760 C C . TYR A 1 98 ? 3.743 -1.698 -10.737 1.00 96.44 98 TYR A C 1
ATOM 762 O O . TYR A 1 98 ? 2.997 -0.751 -10.508 1.00 96.44 98 TYR A O 1
ATOM 770 N N . GLN A 1 99 ? 3.624 -2.471 -11.818 1.00 97.25 99 GLN A N 1
ATOM 771 C CA . GLN A 1 99 ? 2.594 -2.266 -12.834 1.00 97.25 99 GLN A CA 1
ATOM 772 C C . GLN A 1 99 ? 1.195 -2.359 -12.224 1.00 97.25 99 GLN A C 1
ATOM 774 O O . GLN A 1 99 ? 0.370 -1.474 -12.436 1.00 97.25 99 GLN A O 1
ATOM 779 N N . LYS A 1 100 ? 0.945 -3.386 -11.403 1.00 97.38 100 LYS A N 1
ATOM 780 C CA . LYS A 1 100 ? -0.352 -3.565 -10.743 1.00 97.38 100 LYS A CA 1
ATOM 781 C C . LYS A 1 100 ? -0.698 -2.405 -9.806 1.00 97.38 100 LYS A C 1
ATOM 783 O O . LYS A 1 100 ? -1.834 -1.940 -9.809 1.00 97.38 100 LYS A O 1
ATOM 788 N N . LEU A 1 101 ? 0.275 -1.915 -9.035 1.00 97.06 101 LEU A N 1
ATOM 789 C CA . LEU A 1 101 ? 0.079 -0.746 -8.182 1.00 97.06 101 LEU A CA 1
ATOM 790 C C . LEU A 1 101 ? -0.250 0.501 -9.012 1.00 97.06 101 LEU A C 1
ATOM 792 O O . LEU A 1 101 ? -1.140 1.244 -8.624 1.00 97.06 101 LEU A O 1
ATOM 796 N N . PHE A 1 102 ? 0.428 0.726 -10.141 1.00 97.62 102 PHE A N 1
ATOM 797 C CA . PHE A 1 102 ? 0.168 1.885 -11.001 1.00 97.62 102 PHE A CA 1
ATOM 798 C C . PHE A 1 102 ? -1.234 1.868 -11.611 1.00 97.62 102 PHE A C 1
ATOM 800 O O . PHE A 1 102 ? -1.899 2.897 -11.588 1.00 97.62 102 PHE A O 1
ATOM 807 N N . VAL A 1 103 ? -1.720 0.705 -12.055 1.00 97.56 103 VAL A N 1
ATOM 808 C CA . VAL A 1 103 ? -3.104 0.558 -12.539 1.00 97.56 103 VAL A CA 1
ATOM 809 C C . VAL A 1 103 ? -4.112 0.925 -11.447 1.00 97.56 103 VAL A C 1
ATOM 811 O O . VAL A 1 103 ? -5.022 1.715 -11.683 1.00 97.56 103 VAL A O 1
ATOM 814 N N . LEU A 1 104 ? -3.929 0.398 -10.232 1.00 97.38 104 LEU A N 1
ATOM 815 C CA . LEU A 1 104 ? -4.805 0.717 -9.098 1.00 97.38 104 LEU A CA 1
ATOM 816 C C . LEU A 1 104 ? -4.701 2.188 -8.692 1.00 97.38 104 LEU A C 1
ATOM 818 O O . LEU A 1 104 ? -5.703 2.800 -8.337 1.00 97.38 104 LEU A O 1
ATOM 822 N N . TYR A 1 105 ? -3.499 2.758 -8.757 1.00 96.62 105 TYR A N 1
ATOM 823 C CA . TYR A 1 105 ? -3.269 4.164 -8.462 1.00 96.62 105 TYR A CA 1
ATOM 824 C C . TYR A 1 105 ? -4.005 5.071 -9.452 1.00 96.62 105 TYR A C 1
ATOM 826 O O . TYR A 1 105 ? -4.652 6.018 -9.024 1.00 96.62 105 TYR A O 1
ATOM 834 N N . ASP A 1 106 ? -3.971 4.762 -10.748 1.00 96.44 106 ASP A N 1
ATOM 835 C CA . ASP A 1 106 ? -4.689 5.539 -11.766 1.00 96.44 106 ASP A CA 1
ATOM 836 C C . ASP A 1 106 ? -6.205 5.435 -11.614 1.00 96.44 106 ASP A C 1
ATOM 838 O O . ASP A 1 106 ? -6.914 6.426 -11.776 1.00 96.44 106 ASP A O 1
ATOM 842 N N . GLN A 1 107 ? -6.694 4.237 -11.286 1.00 95.44 107 GLN A N 1
ATOM 843 C CA . GLN A 1 107 ? -8.117 3.975 -11.107 1.00 95.44 107 GLN A CA 1
ATOM 844 C C . GLN A 1 107 ? -8.686 4.670 -9.864 1.00 95.44 107 GLN A C 1
ATOM 846 O O . GLN A 1 107 ? -9.807 5.172 -9.902 1.00 95.44 107 GLN A O 1
ATOM 851 N N . LEU A 1 108 ? -7.950 4.644 -8.752 1.00 96.19 108 LEU A N 1
ATOM 852 C CA . LEU A 1 108 ? -8.456 5.047 -7.436 1.00 96.19 108 LEU A CA 1
ATOM 853 C C . LEU A 1 108 ? -7.964 6.423 -6.983 1.00 96.19 108 LEU A C 1
ATOM 855 O O . LEU A 1 108 ? -8.557 7.002 -6.079 1.00 96.19 108 LEU A O 1
ATOM 859 N N . GLN A 1 109 ? -6.869 6.912 -7.569 1.00 95.75 109 GLN A N 1
ATOM 860 C CA . GLN A 1 109 ? -6.188 8.162 -7.219 1.00 95.75 109 GLN A CA 1
ATOM 861 C C . GLN A 1 109 ? -6.020 8.364 -5.698 1.00 95.75 109 GLN A C 1
ATOM 863 O O . GLN A 1 109 ? -6.387 9.416 -5.171 1.00 95.75 109 GLN A O 1
ATOM 868 N N . PRO A 1 110 ? -5.491 7.366 -4.958 1.00 96.56 110 PRO A N 1
ATOM 869 C CA . PRO A 1 110 ? -5.400 7.454 -3.509 1.00 96.56 110 PRO A CA 1
ATOM 870 C C . PRO A 1 110 ? -4.369 8.506 -3.080 1.00 96.56 110 PRO A C 1
ATOM 872 O O . PRO A 1 110 ? -3.275 8.604 -3.646 1.00 96.56 110 PRO A O 1
ATOM 875 N N . GLU A 1 111 ? -4.675 9.233 -2.008 1.00 95.50 111 GLU A N 1
ATOM 876 C CA . GLU A 1 111 ? -3.694 10.058 -1.308 1.00 95.50 111 GLU A CA 1
ATOM 877 C C . GLU A 1 111 ? -2.765 9.144 -0.500 1.00 95.50 111 GLU A C 1
ATOM 879 O O . GLU A 1 111 ? -3.211 8.370 0.349 1.00 95.50 111 GLU A O 1
ATOM 884 N N . ILE A 1 112 ? -1.463 9.189 -0.788 1.00 94.38 112 ILE A N 1
ATOM 885 C CA . ILE A 1 112 ? -0.480 8.342 -0.108 1.00 94.38 112 ILE A CA 1
ATOM 886 C C . ILE A 1 112 ? 0.030 9.053 1.139 1.00 94.38 112 ILE A C 1
ATOM 888 O O . ILE A 1 112 ? 0.770 10.032 1.054 1.00 94.38 112 ILE A O 1
ATOM 892 N N . CYS A 1 113 ? -0.297 8.500 2.300 1.00 91.38 113 CYS A N 1
ATOM 893 C CA . CYS A 1 113 ? 0.154 8.993 3.591 1.00 91.38 113 CYS A CA 1
ATOM 894 C C . CYS A 1 113 ? 1.284 8.095 4.107 1.00 91.38 113 CYS A C 1
ATOM 896 O O . CYS A 1 113 ? 1.046 7.065 4.745 1.00 91.38 113 CYS A O 1
ATOM 898 N N . TRP A 1 114 ? 2.534 8.470 3.826 1.00 90.88 114 TRP A N 1
ATOM 899 C CA . TRP A 1 114 ? 3.680 7.757 4.387 1.00 90.88 114 TRP A CA 1
ATOM 900 C C . TRP A 1 114 ? 3.827 8.059 5.879 1.00 90.88 114 TRP A C 1
ATOM 902 O O . TRP A 1 114 ? 3.851 9.217 6.300 1.00 90.88 114 TRP A O 1
ATOM 912 N N . VAL A 1 115 ? 3.945 7.007 6.683 1.00 86.19 11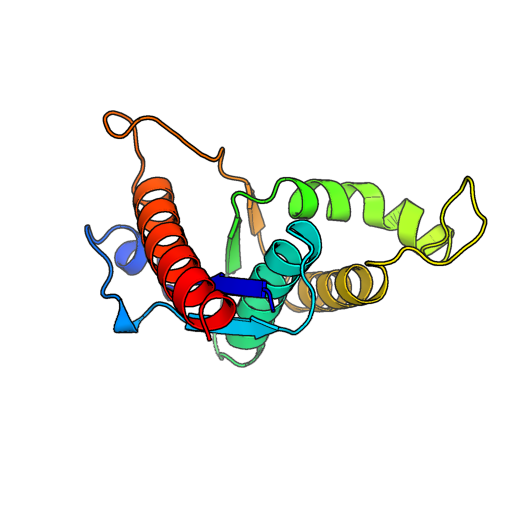5 VAL A N 1
ATOM 913 C CA . VAL A 1 115 ? 4.061 7.101 8.137 1.00 86.19 115 VAL A CA 1
ATOM 914 C C . VAL A 1 115 ? 5.406 6.546 8.554 1.00 86.19 115 VAL A C 1
ATOM 916 O O . VAL A 1 115 ? 5.754 5.412 8.243 1.00 86.19 115 VAL A O 1
ATOM 919 N N . LYS A 1 116 ? 6.166 7.324 9.324 1.00 81.06 116 LYS A N 1
ATOM 920 C CA . LYS A 1 116 ? 7.432 6.836 9.864 1.00 81.06 116 LYS A CA 1
ATOM 921 C C . LYS A 1 116 ? 7.183 5.638 10.786 1.00 81.06 116 LYS A C 1
ATOM 923 O O . LYS A 1 116 ? 6.498 5.760 11.808 1.00 81.06 116 LYS A O 1
ATOM 928 N N . GLY A 1 117 ? 7.769 4.499 10.427 1.00 72.25 117 GLY A N 1
ATOM 929 C CA . GLY A 1 117 ? 7.735 3.290 11.240 1.00 72.25 117 GLY A CA 1
ATOM 930 C C . GLY A 1 117 ? 8.417 3.477 12.601 1.00 72.25 117 GLY A C 1
ATOM 931 O O . GLY A 1 117 ? 9.287 4.330 12.779 1.00 72.25 117 GLY A O 1
ATOM 932 N N . HIS A 1 118 ? 8.026 2.644 13.567 1.00 67.75 118 HIS A N 1
ATOM 933 C CA . HIS A 1 118 ? 8.699 2.480 14.865 1.00 67.75 118 HIS A CA 1
ATOM 934 C C . HIS A 1 118 ? 8.842 3.756 15.724 1.00 67.75 118 HIS A C 1
ATOM 936 O O . HIS A 1 118 ? 9.909 4.053 16.261 1.00 67.75 118 HIS A O 1
ATOM 942 N N . THR A 1 119 ? 7.739 4.478 15.931 1.00 67.56 119 THR A N 1
ATOM 943 C CA . THR A 1 119 ? 7.679 5.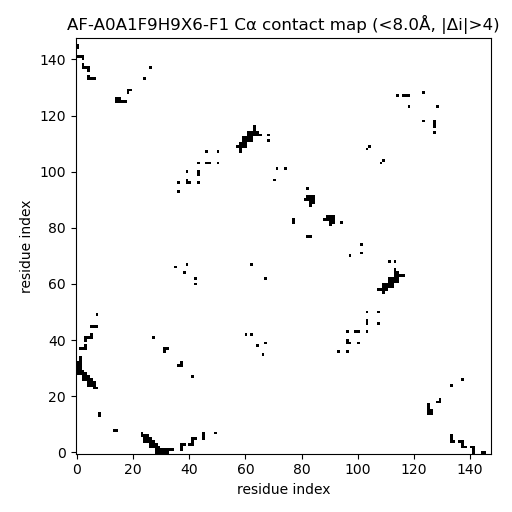562 16.931 1.00 67.56 119 THR A CA 1
ATOM 944 C C . THR A 1 119 ? 7.533 4.999 18.349 1.00 67.56 119 THR A C 1
ATOM 946 O O . THR A 1 119 ? 6.829 4.006 18.570 1.00 67.56 119 THR A O 1
ATOM 949 N N . SER A 1 120 ? 8.206 5.622 19.324 1.00 69.69 120 SER A N 1
ATOM 950 C CA . SER A 1 120 ? 8.163 5.212 20.732 1.00 69.69 120 SER A CA 1
ATOM 951 C C . SER A 1 120 ? 6.730 5.254 21.275 1.00 69.69 120 SER A C 1
ATOM 953 O O . SER A 1 120 ? 5.973 6.176 20.982 1.00 69.69 120 SER A O 1
ATOM 955 N N . LYS A 1 121 ? 6.347 4.264 22.098 1.00 68.31 121 LYS A N 1
ATOM 956 C CA . LYS A 1 121 ? 4.961 4.086 22.587 1.00 68.31 121 LYS A CA 1
ATOM 957 C C . LYS A 1 121 ? 4.338 5.339 23.216 1.00 68.31 121 LYS A C 1
ATOM 959 O O . LYS A 1 121 ? 3.126 5.498 23.153 1.00 68.31 121 LYS A O 1
ATOM 964 N N . LYS A 1 122 ? 5.154 6.206 23.824 1.00 68.88 122 LYS A N 1
ATOM 965 C CA . LYS A 1 122 ? 4.696 7.440 24.482 1.00 68.88 122 LYS A CA 1
ATOM 966 C C . LYS A 1 122 ? 4.219 8.512 23.492 1.00 68.88 122 LYS A C 1
ATOM 968 O O . LYS A 1 122 ? 3.396 9.329 23.872 1.00 68.88 122 LYS A O 1
ATOM 973 N N . ASN A 1 123 ? 4.684 8.464 22.242 1.00 72.88 123 ASN A N 1
ATOM 974 C CA . ASN A 1 123 ? 4.419 9.480 21.220 1.00 72.88 123 ASN A CA 1
ATOM 975 C C . ASN A 1 123 ? 3.635 8.913 20.023 1.00 72.88 123 ASN A C 1
ATOM 977 O O . ASN A 1 123 ? 3.653 9.507 18.948 1.00 72.88 123 ASN A O 1
ATOM 981 N N . GLN A 1 124 ? 2.998 7.744 20.177 1.00 77.00 124 GLN A N 1
ATOM 982 C CA . GLN A 1 124 ? 2.291 7.109 19.067 1.00 77.00 124 GLN A CA 1
ATOM 983 C C . GLN A 1 124 ? 0.958 7.795 18.762 1.00 77.00 124 GLN A C 1
ATOM 985 O O . GLN A 1 124 ? 0.072 7.845 19.621 1.00 77.00 124 GLN A O 1
ATOM 990 N N . THR A 1 125 ? 0.792 8.231 17.513 1.00 84.19 125 THR A N 1
ATOM 991 C CA . THR A 1 125 ? -0.514 8.624 16.958 1.00 84.19 125 THR A CA 1
ATOM 992 C C . THR A 1 125 ? -1.450 7.413 16.852 1.00 84.19 125 THR A C 1
ATOM 994 O O . THR A 1 125 ? -1.000 6.265 16.944 1.00 84.19 125 THR A O 1
ATOM 997 N N . PHE A 1 126 ? -2.751 7.633 16.630 1.00 85.62 126 PHE A N 1
ATOM 998 C CA . PHE A 1 126 ? -3.702 6.539 16.371 1.00 85.62 126 PHE A CA 1
ATOM 999 C C . PHE A 1 126 ? -3.250 5.666 15.195 1.00 85.62 126 PHE A C 1
ATOM 1001 O O . PHE A 1 126 ? -3.133 4.451 15.349 1.00 85.62 126 PHE A O 1
ATOM 1008 N N . ILE A 1 127 ? -2.813 6.283 14.092 1.00 86.06 127 ILE A N 1
ATOM 1009 C CA . ILE A 1 127 ? -2.229 5.581 12.941 1.00 86.06 127 ILE A CA 1
ATOM 1010 C C . ILE A 1 127 ? -1.093 4.634 13.365 1.00 86.06 127 ILE A C 1
ATOM 1012 O O . ILE A 1 127 ? -1.063 3.466 12.978 1.00 86.06 127 ILE A O 1
ATOM 1016 N N . GLN A 1 128 ? -0.163 5.102 14.199 1.00 86.50 128 GLN A N 1
ATOM 1017 C CA . GLN A 1 128 ? 0.989 4.301 14.630 1.00 86.50 128 GLN A CA 1
ATOM 1018 C C . GLN A 1 128 ? 0.603 3.161 15.582 1.00 86.50 128 GLN A C 1
ATOM 1020 O O . GLN A 1 128 ? 1.219 2.089 15.540 1.00 86.50 128 GLN A O 1
ATOM 1025 N N . LYS A 1 129 ? -0.428 3.357 16.413 1.00 87.06 129 LYS A N 1
ATOM 1026 C CA . LYS A 1 129 ? -1.012 2.281 17.230 1.00 87.06 129 LYS A CA 1
ATOM 1027 C C . LYS A 1 129 ? -1.646 1.213 16.338 1.00 87.06 129 LYS A C 1
ATOM 1029 O O . LYS A 1 129 ? -1.414 0.025 16.560 1.00 87.06 129 LYS A O 1
ATOM 1034 N N . ASN A 1 130 ? -2.350 1.635 15.290 1.00 88.25 130 ASN A N 1
ATOM 1035 C CA . ASN A 1 130 ? -3.005 0.751 14.329 1.00 88.25 130 ASN A CA 1
ATOM 1036 C C . ASN A 1 130 ? -1.969 -0.092 13.570 1.00 88.25 130 ASN A C 1
ATOM 1038 O O . ASN A 1 130 ? -2.079 -1.318 13.550 1.00 88.25 130 ASN A O 1
ATOM 1042 N N . PHE A 1 131 ? -0.891 0.524 13.071 1.00 89.00 131 PHE A N 1
ATOM 1043 C CA . PHE A 1 131 ? 0.235 -0.207 12.474 1.00 89.00 131 PHE A CA 1
ATOM 1044 C C . PHE A 1 131 ? 0.884 -1.193 13.445 1.00 89.00 131 PHE A C 1
ATOM 1046 O O . PHE A 1 131 ? 1.125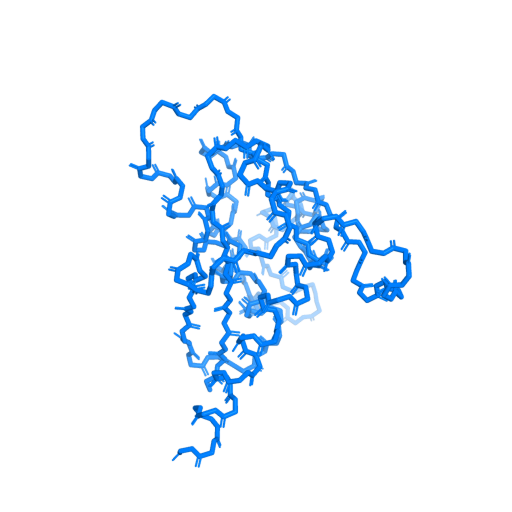 -2.341 13.081 1.00 89.00 131 PHE A O 1
ATOM 1053 N N . SER A 1 132 ? 1.118 -0.784 14.696 1.00 87.94 132 SER A N 1
ATOM 1054 C CA . SER A 1 132 ? 1.697 -1.670 15.716 1.00 87.94 132 SER A CA 1
ATOM 1055 C C . SER A 1 132 ? 0.814 -2.898 15.980 1.00 87.94 132 SER A C 1
ATOM 1057 O O . SER A 1 132 ? 1.322 -3.995 16.227 1.00 87.94 132 SER A O 1
ATOM 1059 N N . HIS A 1 133 ? -0.510 -2.731 15.927 1.00 88.81 133 HIS A N 1
ATOM 1060 C CA . HIS A 1 133 ? -1.469 -3.824 16.086 1.00 88.81 133 HIS A CA 1
ATOM 1061 C C . HIS A 1 133 ? -1.479 -4.762 14.875 1.00 88.81 133 HIS A C 1
ATOM 1063 O O . HIS A 1 133 ? -1.365 -5.976 15.054 1.00 88.81 133 HIS A O 1
ATOM 1069 N N . ILE A 1 134 ? -1.519 -4.216 13.654 1.00 90.56 134 ILE A N 1
ATOM 1070 C CA . ILE A 1 134 ? -1.419 -4.994 12.407 1.00 90.56 134 ILE A CA 1
ATOM 1071 C C . ILE A 1 134 ? -0.113 -5.798 12.385 1.00 90.56 134 ILE A C 1
ATOM 1073 O O . ILE A 1 134 ? -0.151 -7.014 12.198 1.00 90.56 134 ILE A O 1
ATOM 1077 N N . ASP A 1 135 ? 1.030 -5.160 12.655 1.00 89.62 135 ASP A N 1
ATOM 1078 C CA . ASP A 1 135 ? 2.353 -5.800 12.669 1.00 89.62 135 ASP A CA 1
ATOM 1079 C C . ASP A 1 135 ? 2.415 -6.954 13.682 1.00 89.62 135 ASP A C 1
ATOM 1081 O O . ASP A 1 135 ? 2.903 -8.044 13.370 1.00 89.62 135 ASP A O 1
ATOM 1085 N N . LYS A 1 136 ? 1.827 -6.783 14.875 1.00 90.94 136 LYS A N 1
ATOM 1086 C CA . LYS A 1 136 ? 1.738 -7.857 15.876 1.00 90.94 136 LYS A CA 1
ATOM 1087 C C . LYS A 1 136 ? 0.973 -9.074 15.347 1.00 90.94 136 LYS A C 1
ATOM 1089 O O . LYS A 1 136 ? 1.404 -10.207 15.588 1.00 90.94 136 LYS A O 1
ATOM 1094 N N . ILE A 1 137 ? -0.143 -8.866 14.647 1.00 91.88 137 ILE A N 1
ATOM 1095 C CA . ILE A 1 137 ? -0.938 -9.958 14.064 1.00 91.88 137 ILE A CA 1
ATOM 1096 C C . ILE A 1 137 ? -0.194 -10.605 12.897 1.00 91.88 137 ILE A C 1
ATOM 1098 O O . ILE A 1 137 ? -0.032 -11.825 12.891 1.00 91.88 137 ILE A O 1
ATOM 1102 N N . VAL A 1 138 ? 0.332 -9.809 11.966 1.00 91.25 138 VAL A N 1
ATOM 1103 C CA . VAL A 1 138 ? 1.097 -10.291 10.808 1.00 91.25 138 VAL A CA 1
ATOM 1104 C C . VAL A 1 138 ? 2.295 -11.127 11.255 1.00 91.25 138 VAL A C 1
ATOM 1106 O O . VAL A 1 138 ? 2.487 -12.233 10.755 1.00 91.25 138 VAL A O 1
ATOM 1109 N N . ARG A 1 139 ? 3.059 -10.683 12.262 1.00 90.88 139 ARG A N 1
ATOM 1110 C CA . ARG A 1 139 ? 4.186 -11.455 12.817 1.00 90.88 139 ARG A CA 1
ATOM 1111 C C . ARG A 1 139 ? 3.741 -12.741 13.505 1.00 90.88 139 ARG A C 1
ATOM 1113 O O . ARG A 1 139 ? 4.455 -13.743 13.431 1.00 90.88 139 ARG A O 1
ATOM 1120 N N . LYS A 1 140 ? 2.593 -12.740 14.190 1.00 92.88 140 LYS A N 1
ATOM 1121 C CA . LYS A 1 140 ? 2.029 -13.953 14.804 1.00 92.88 140 LYS A CA 1
ATOM 1122 C C . LYS A 1 140 ? 1.654 -14.974 13.731 1.00 92.88 140 LYS A C 1
ATOM 1124 O O . LYS A 1 140 ? 2.016 -16.140 13.866 1.00 92.88 140 LYS A O 1
ATOM 1129 N N . GLU A 1 141 ? 0.994 -14.533 12.666 1.00 91.81 141 GLU A N 1
ATOM 1130 C CA . GLU A 1 141 ? 0.640 -15.383 11.529 1.00 91.81 141 GLU A CA 1
ATOM 1131 C C . GLU A 1 141 ? 1.873 -15.864 10.766 1.00 91.81 141 GLU A C 1
ATOM 1133 O O . GLU A 1 141 ? 1.974 -17.052 10.468 1.00 91.81 141 GLU A O 1
ATOM 1138 N N . LEU A 1 142 ? 2.865 -14.996 10.547 1.00 90.75 142 LEU A N 1
ATOM 1139 C CA . LEU A 1 142 ? 4.132 -15.373 9.928 1.00 90.75 142 LEU A CA 1
ATOM 1140 C C . LEU A 1 142 ? 4.812 -16.504 10.709 1.00 90.75 142 LEU A C 1
ATOM 1142 O O . LEU A 1 142 ? 5.217 -17.495 10.116 1.00 90.75 142 LEU A O 1
ATOM 1146 N N . ARG A 1 143 ? 4.878 -16.405 12.044 1.00 91.56 143 ARG A N 1
ATOM 1147 C CA . ARG A 1 143 ? 5.435 -17.466 12.904 1.00 91.56 143 ARG A CA 1
ATOM 1148 C C . ARG A 1 143 ? 4.655 -18.774 12.821 1.00 91.56 143 ARG A C 1
ATOM 1150 O O . ARG A 1 143 ? 5.259 -19.828 12.974 1.00 91.56 143 ARG A O 1
ATOM 1157 N N . ARG A 1 144 ? 3.335 -18.723 12.624 1.00 90.56 144 ARG A N 1
ATOM 1158 C CA . ARG A 1 144 ? 2.509 -19.928 12.455 1.00 90.56 144 ARG A CA 1
ATOM 1159 C C . ARG A 1 144 ? 2.833 -20.635 11.144 1.00 90.56 144 ARG A C 1
ATOM 1161 O O . ARG A 1 144 ? 2.937 -21.850 11.137 1.00 90.56 144 ARG A O 1
ATOM 1168 N N . VAL A 1 145 ? 3.027 -19.880 10.064 1.00 86.88 145 VAL A N 1
ATOM 1169 C CA . VAL A 1 145 ? 3.280 -20.449 8.730 1.00 86.88 145 VAL A CA 1
ATOM 1170 C C . VAL A 1 145 ? 4.741 -20.792 8.446 1.00 86.88 145 VAL A C 1
ATOM 1172 O O . VAL A 1 145 ? 5.011 -21.428 7.437 1.00 86.88 145 VAL A O 1
ATOM 1175 N N . THR A 1 146 ? 5.684 -20.336 9.274 1.00 82.06 146 THR A N 1
ATOM 1176 C CA . THR A 1 146 ? 7.109 -20.691 9.152 1.00 82.06 146 THR A CA 1
ATOM 1177 C C . THR A 1 146 ? 7.556 -21.776 10.126 1.00 82.06 146 THR A C 1
ATOM 1179 O O . THR A 1 146 ? 8.635 -22.328 9.943 1.00 82.06 146 THR A O 1
ATOM 1182 N N . LYS A 1 147 ? 6.762 -22.060 11.167 1.00 70.50 147 LYS A N 1
ATOM 1183 C CA . LYS A 1 147 ? 6.977 -23.187 12.091 1.00 70.50 147 LYS A CA 1
ATOM 1184 C C . LYS A 1 147 ? 6.218 -24.46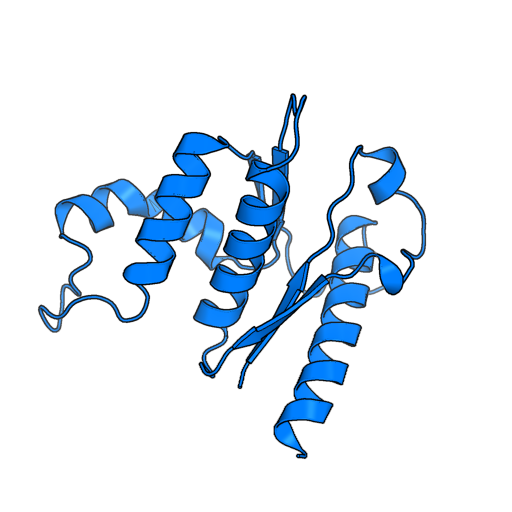0 11.695 1.00 70.50 147 LYS A C 1
ATOM 1186 O O . LYS A 1 147 ? 6.420 -25.478 12.351 1.00 70.50 147 LYS A O 1
ATOM 1191 N N . ALA A 1 148 ? 5.336 -24.373 10.703 1.00 51.22 148 ALA A N 1
ATOM 1192 C CA . ALA A 1 148 ? 4.676 -25.505 10.057 1.00 51.22 148 ALA A CA 1
ATOM 1193 C C . ALA A 1 148 ? 5.484 -25.921 8.825 1.00 51.22 148 ALA A C 1
ATOM 1195 O O . ALA A 1 148 ? 5.547 -27.139 8.566 1.00 51.22 148 ALA A O 1
#

Sequence (148 aa):
MGVSGFIIFKNDEEHEVGVIPSSLICTMKFPEKTNIRAELRGAILALETVAVLKNISKINLYTDCEVIPNLLQRRKKLESTGFMSGRKKEILSNADLYQKLFVLYDQLQPEICWVKGHTSKKNQTFIQKNFSHIDKIVRKELRRVTKA

Radius of gyration: 16.21 Å; Cα contacts (8 Å, |Δi|>4): 150; chains: 1; bounding box: 43×36×45 Å

Secondary structure (DSSP, 8-state):
-EEEEE---SSHHHHHSSSPPGGG-EEEEES---HHHHHHHHHHHHHHHHHT-SS----EEEES-THHHHHHHTHHHHHHTTTB-TTT-SB-TTHHHHHHHHHHHHHH--EEEE--S---GGG--HHHHHHHHHHHHHHHHHHHHH--

Mean predicted aligned error: 5.09 Å